Protein AF-A0A520GH26-F1 (afdb_monomer)

Radius of gyration: 12.39 Å; Cα contacts (8 Å, |Δi|>4): 60; chains: 1; bounding box: 27×23×32 Å

Secondary structure (DSSP, 8-state):
-EEE-TTS-EEE--HHHHHHHHHHHHHHHHHTTPPTT--------SSHHHHHHHHHHHHTT-

Nearest PDB structures (foldseek):
  5jjp-assembly5_D  TM=7.609E-01  e=8.273E-01  Streptomyces sp. MJ635-86F5
  6m01-assembly1_A  TM=7.313E-01  e=8.855E-01  Embleya scabrispora
  5jjp-assembly6_C  TM=7.558E-01  e=1.244E+00  Streptomyces sp. MJ635-86F5
  4r0m-assembly1_B  TM=7.372E-01  e=3.689E+00  Microcystis aeruginosa PCC 7806

pLDDT: mean 85.27, std 9.17, range [51.12, 95.06]

Mean predicted aligned error: 5.07 Å

Sequence (62 aa):
MVSRRVEGDIHRYTWRDVASRARQVANALEEEQQFFSDRVATLAWNGYRHLELYYGVKALEK

Structure (mmCIF, N/CA/C/O backbone):
data_AF-A0A520GH26-F1
#
_entry.id   AF-A0A520GH26-F1
#
loop_
_atom_site.group_PDB
_atom_site.id
_atom_site.type_symbol
_atom_site.label_atom_id
_atom_site.label_alt_id
_atom_site.label_comp_id
_atom_site.label_asym_id
_atom_site.label_entity_id
_atom_site.label_seq_id
_atom_site.pdbx_PDB_ins_code
_atom_site.Cartn_x
_atom_site.Cartn_y
_atom_site.Cartn_z
_atom_site.occupancy
_atom_site.B_iso_or_equiv
_atom_site.auth_seq_id
_atom_site.auth_comp_id
_atom_site.auth_asym_id
_atom_site.auth_atom_id
_atom_site.pdbx_PDB_model_num
ATOM 1 N N . MET A 1 1 ? 9.959 2.637 -7.834 1.00 78.69 1 MET A N 1
ATOM 2 C CA . MET A 1 1 ? 9.915 1.186 -7.595 1.00 78.69 1 MET A CA 1
ATOM 3 C C . MET A 1 1 ? 9.954 0.425 -8.913 1.00 78.69 1 MET A C 1
ATOM 5 O O . MET A 1 1 ? 9.351 0.858 -9.890 1.00 78.69 1 MET A O 1
ATOM 9 N N . VAL A 1 2 ? 10.655 -0.709 -8.921 1.00 86.44 2 VAL A N 1
ATOM 10 C CA . VAL A 1 2 ? 10.679 -1.671 -10.029 1.00 86.44 2 VAL A CA 1
ATOM 11 C C . VAL A 1 2 ? 10.277 -3.032 -9.468 1.00 86.44 2 VAL A C 1
ATOM 13 O O . VAL A 1 2 ? 10.816 -3.445 -8.447 1.00 86.44 2 VA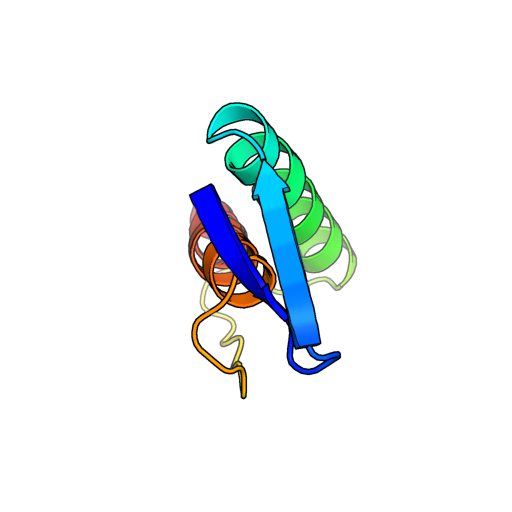L A O 1
ATOM 16 N N . SER A 1 3 ? 9.328 -3.714 -10.100 1.00 87.56 3 SER A N 1
ATOM 17 C CA . SER A 1 3 ? 8.867 -5.045 -9.693 1.00 87.56 3 SER A CA 1
ATOM 18 C C . SER A 1 3 ? 8.532 -5.875 -10.923 1.00 87.56 3 SER A C 1
ATOM 20 O O . SER A 1 3 ? 8.073 -5.341 -11.928 1.00 87.56 3 SER A O 1
ATOM 22 N N . ARG A 1 4 ? 8.779 -7.184 -10.855 1.00 87.00 4 ARG A N 1
ATOM 23 C CA . ARG A 1 4 ? 8.327 -8.128 -11.876 1.00 87.00 4 ARG A CA 1
ATOM 24 C C . ARG A 1 4 ? 6.942 -8.636 -11.493 1.00 87.00 4 ARG A C 1
ATOM 26 O O . ARG A 1 4 ? 6.755 -9.099 -10.368 1.00 87.00 4 ARG A O 1
ATOM 33 N N . ARG A 1 5 ? 5.981 -8.531 -12.408 1.00 82.12 5 ARG A N 1
ATOM 34 C CA . ARG A 1 5 ? 4.652 -9.120 -12.227 1.00 82.12 5 ARG A CA 1
ATOM 35 C C . ARG A 1 5 ? 4.714 -10.630 -12.438 1.00 82.12 5 ARG A C 1
ATOM 37 O O . ARG A 1 5 ? 5.597 -11.131 -13.129 1.00 82.12 5 ARG A O 1
ATOM 44 N N . VAL A 1 6 ? 3.752 -11.348 -11.859 1.00 79.94 6 VAL A N 1
ATOM 45 C CA . VAL A 1 6 ? 3.578 -12.797 -12.090 1.00 79.94 6 VAL A CA 1
ATOM 46 C C . VAL A 1 6 ? 3.339 -13.086 -13.576 1.00 79.94 6 VAL A C 1
ATOM 48 O O . VAL A 1 6 ? 3.777 -14.110 -14.082 1.00 79.94 6 VAL A O 1
ATOM 51 N N . GLU A 1 7 ? 2.734 -12.133 -14.286 1.00 83.25 7 GLU A N 1
ATOM 52 C CA . GLU A 1 7 ? 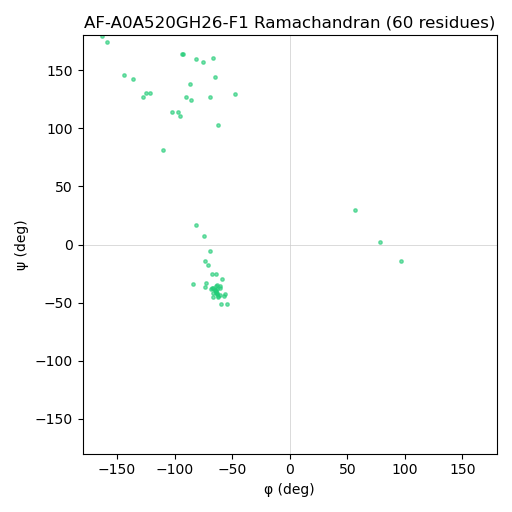2.506 -12.146 -15.736 1.00 83.25 7 GLU A CA 1
ATOM 53 C C . GLU A 1 7 ? 3.807 -12.007 -16.562 1.00 83.25 7 GLU A C 1
ATOM 55 O O . GLU A 1 7 ? 3.787 -12.136 -17.782 1.00 83.25 7 GLU A O 1
ATOM 60 N N . GLY A 1 8 ? 4.955 -11.781 -15.910 1.00 83.12 8 GLY A N 1
ATOM 61 C CA . GLY A 1 8 ? 6.289 -11.790 -16.519 1.00 83.12 8 GLY A CA 1
ATOM 62 C C . GLY A 1 8 ? 6.827 -10.416 -16.921 1.00 83.12 8 GLY A C 1
ATOM 63 O O . GLY A 1 8 ? 8.032 -10.271 -17.133 1.00 83.12 8 GLY A O 1
ATOM 64 N N . ASP A 1 9 ? 5.983 -9.387 -16.969 1.00 88.69 9 ASP A N 1
ATOM 65 C CA . ASP A 1 9 ? 6.403 -8.040 -17.340 1.00 88.69 9 ASP A CA 1
ATOM 66 C C . ASP A 1 9 ? 7.040 -7.263 -16.166 1.00 88.69 9 ASP A C 1
ATOM 68 O O . ASP A 1 9 ? 6.873 -7.587 -14.983 1.00 88.69 9 ASP A O 1
ATOM 72 N N . ILE A 1 10 ? 7.816 -6.226 -16.499 1.00 90.44 10 ILE A N 1
ATOM 73 C CA . ILE A 1 10 ? 8.468 -5.358 -15.513 1.00 90.44 10 ILE A CA 1
ATOM 74 C C . ILE A 1 10 ? 7.619 -4.108 -15.309 1.00 90.44 10 ILE A C 1
ATOM 76 O O . ILE A 1 10 ? 7.544 -3.234 -16.171 1.00 90.44 10 ILE A O 1
ATOM 80 N N . HIS A 1 11 ? 7.072 -3.976 -14.109 1.00 89.56 11 HIS A N 1
ATOM 81 C CA . HIS A 1 11 ? 6.374 -2.786 -13.667 1.00 89.56 11 HIS A CA 1
ATOM 82 C C . HIS A 1 11 ? 7.361 -1.760 -13.095 1.00 89.56 11 HIS A C 1
ATOM 84 O O . HIS A 1 11 ? 8.126 -2.057 -12.171 1.00 89.56 11 HIS A O 1
ATOM 90 N N . ARG A 1 12 ? 7.342 -0.537 -13.635 1.00 93.38 12 ARG A N 1
ATOM 91 C CA . ARG A 1 12 ? 8.157 0.595 -13.171 1.00 93.38 12 ARG A CA 1
ATOM 92 C C . ARG A 1 12 ? 7.258 1.789 -12.914 1.00 93.38 12 ARG A C 1
ATOM 94 O O . ARG A 1 12 ? 6.519 2.196 -13.800 1.00 93.38 12 ARG A O 1
ATOM 101 N N . TYR A 1 13 ? 7.365 2.354 -11.722 1.00 93.50 13 TYR A N 1
ATOM 102 C CA . TYR A 1 13 ? 6.634 3.560 -11.341 1.00 93.50 13 TYR A CA 1
ATOM 103 C C . TYR A 1 13 ? 7.322 4.267 -10.169 1.00 93.50 13 TYR A C 1
ATOM 105 O O . TYR A 1 13 ? 8.328 3.774 -9.643 1.00 93.50 13 TYR A O 1
ATOM 113 N N . THR A 1 14 ? 6.852 5.444 -9.772 1.00 95.06 14 THR A N 1
ATOM 114 C CA . THR A 1 14 ? 7.518 6.274 -8.761 1.00 95.06 14 THR A CA 1
ATOM 115 C C . THR A 1 14 ? 6.975 6.027 -7.356 1.00 95.06 14 THR A C 1
ATOM 117 O O . THR A 1 14 ? 5.894 5.484 -7.165 1.00 95.06 14 THR A O 1
ATOM 120 N N . TRP A 1 15 ? 7.712 6.466 -6.335 1.00 92.50 15 TRP A N 1
ATOM 121 C CA . TRP A 1 15 ? 7.215 6.443 -4.954 1.00 92.50 15 TRP A CA 1
ATOM 122 C C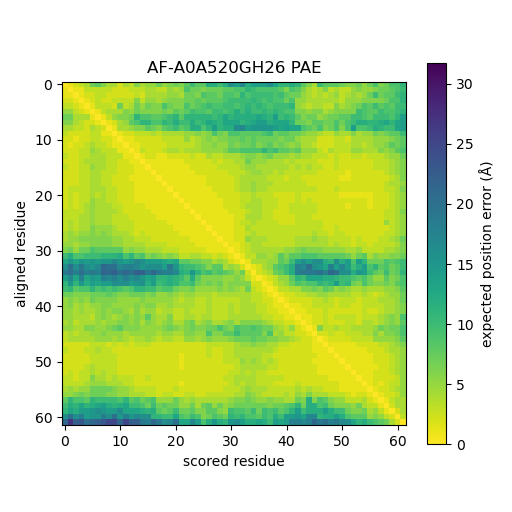 . TRP A 1 15 ? 6.004 7.356 -4.729 1.00 92.50 15 TRP A C 1
ATOM 124 O O . TRP A 1 15 ? 5.187 7.087 -3.853 1.00 92.50 15 TRP A O 1
ATOM 134 N N . ARG A 1 16 ? 5.854 8.407 -5.545 1.00 94.00 16 ARG A N 1
ATOM 135 C CA . ARG A 1 16 ? 4.654 9.250 -5.538 1.00 94.00 16 ARG A CA 1
ATOM 136 C C . ARG A 1 16 ? 3.425 8.442 -5.946 1.00 94.00 16 ARG A C 1
ATOM 138 O O . ARG A 1 16 ? 2.380 8.557 -5.312 1.00 94.00 16 ARG A O 1
ATOM 145 N N . ASP A 1 17 ? 3.578 7.601 -6.960 1.00 9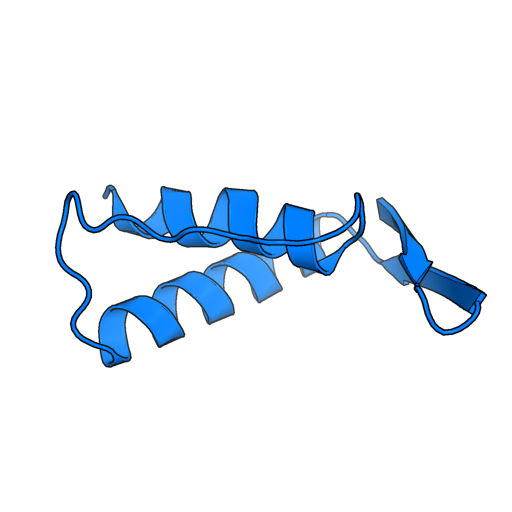3.38 17 ASP A N 1
ATOM 146 C CA . ASP A 1 17 ? 2.507 6.735 -7.435 1.00 93.38 17 ASP A CA 1
ATOM 147 C C . ASP A 1 17 ? 2.172 5.645 -6.400 1.00 93.38 17 ASP A C 1
ATOM 149 O O . ASP A 1 17 ? 0.994 5.384 -6.167 1.00 93.38 17 ASP A O 1
ATOM 153 N N . VAL A 1 18 ? 3.181 5.078 -5.713 1.00 93.75 18 VAL A N 1
ATOM 154 C CA . VAL A 1 18 ? 2.976 4.149 -4.576 1.00 93.75 18 VAL A CA 1
ATOM 155 C C . VAL A 1 18 ? 2.084 4.809 -3.525 1.00 93.75 18 VAL A C 1
ATOM 157 O O . VAL A 1 18 ? 1.080 4.237 -3.117 1.00 93.75 18 VAL A O 1
ATOM 160 N N . ALA A 1 19 ? 2.426 6.032 -3.107 1.00 93.00 19 ALA A N 1
ATOM 161 C CA . ALA A 1 19 ? 1.684 6.749 -2.076 1.00 93.00 19 ALA A CA 1
ATOM 162 C C . ALA A 1 19 ? 0.249 7.080 -2.514 1.00 93.00 19 ALA A C 1
ATOM 164 O O . ALA A 1 19 ? -0.682 6.962 -1.720 1.00 93.00 19 ALA A O 1
ATOM 165 N N . SER A 1 20 ? 0.055 7.476 -3.776 1.00 94.69 20 SER A N 1
ATOM 166 C CA . SER A 1 20 ? -1.279 7.735 -4.326 1.00 94.69 20 SER A CA 1
ATOM 167 C C . SER A 1 20 ? -2.145 6.472 -4.322 1.00 94.69 20 SER A C 1
ATOM 169 O O . SER A 1 20 ? -3.290 6.523 -3.879 1.00 94.69 20 SER A O 1
ATOM 171 N N . ARG A 1 21 ? -1.589 5.332 -4.740 1.00 94.81 21 ARG A N 1
ATOM 172 C CA . ARG A 1 21 ? -2.308 4.052 -4.803 1.00 94.81 21 ARG A CA 1
ATOM 173 C C . ARG A 1 21 ? -2.548 3.438 -3.425 1.00 94.81 21 ARG A C 1
ATOM 175 O O . ARG A 1 21 ? -3.630 2.921 -3.183 1.00 94.81 21 ARG A O 1
ATOM 182 N N . ALA A 1 22 ? -1.609 3.571 -2.490 1.00 93.50 22 ALA A N 1
ATOM 183 C CA . ALA A 1 22 ? -1.800 3.135 -1.106 1.00 93.50 22 ALA A CA 1
ATOM 184 C C . ALA A 1 22 ? -2.971 3.867 -0.422 1.00 93.50 22 ALA A C 1
ATOM 186 O O . ALA A 1 22 ? -3.720 3.251 0.327 1.00 93.50 22 ALA A O 1
ATOM 187 N N . ARG A 1 23 ? -3.191 5.156 -0.729 1.00 92.12 23 ARG A N 1
ATOM 188 C CA . ARG A 1 23 ? -4.381 5.886 -0.250 1.00 92.12 23 ARG A CA 1
ATOM 189 C C . ARG A 1 23 ? -5.680 5.352 -0.844 1.00 92.12 23 ARG A C 1
ATOM 191 O O . ARG A 1 23 ? -6.671 5.295 -0.139 1.00 92.12 23 ARG A O 1
ATOM 198 N N . GLN A 1 24 ? -5.678 4.942 -2.112 1.00 93.19 24 GLN A N 1
ATOM 199 C CA . GLN A 1 24 ? -6.861 4.312 -2.712 1.00 93.19 24 GLN A CA 1
ATOM 200 C C . GLN A 1 24 ? -7.200 2.992 -2.013 1.00 93.19 24 GLN A C 1
ATOM 202 O O . GLN A 1 24 ? -8.370 2.713 -1.790 1.00 93.19 24 GLN A O 1
ATOM 207 N N . VAL A 1 25 ? -6.184 2.210 -1.629 1.00 90.69 25 VAL A N 1
ATOM 208 C CA . VAL A 1 25 ? -6.377 0.994 -0.826 1.00 90.69 25 VAL A CA 1
ATOM 209 C C . VAL A 1 25 ? -6.979 1.326 0.539 1.00 90.69 25 VAL A C 1
ATOM 211 O O . VAL A 1 25 ? -7.922 0.660 0.941 1.00 90.69 25 VAL A O 1
ATOM 214 N N . ALA A 1 26 ? -6.471 2.353 1.227 1.00 89.12 26 ALA A N 1
ATOM 215 C CA . ALA A 1 26 ? -7.027 2.786 2.509 1.00 89.12 26 ALA A CA 1
ATOM 216 C C . ALA A 1 26 ? -8.501 3.195 2.372 1.00 89.12 26 ALA A C 1
ATOM 218 O O . ALA A 1 26 ? -9.343 2.624 3.050 1.00 89.12 26 ALA A O 1
ATOM 219 N N . ASN A 1 27 ? -8.822 4.072 1.416 1.00 90.12 27 ASN A N 1
ATOM 220 C CA . ASN A 1 27 ? -10.197 4.511 1.178 1.00 90.12 27 ASN A CA 1
ATOM 221 C C . ASN A 1 27 ? -11.139 3.328 0.895 1.00 90.12 27 ASN A C 1
ATOM 223 O O . ASN A 1 27 ? -12.221 3.260 1.461 1.00 90.12 27 ASN A O 1
ATOM 227 N N . ALA A 1 28 ? -10.716 2.371 0.061 1.00 89.44 28 ALA A N 1
ATOM 228 C CA . ALA A 1 28 ? -11.528 1.195 -0.247 1.00 89.44 28 ALA A CA 1
ATOM 229 C C . ALA A 1 28 ? -11.765 0.308 0.988 1.00 89.44 28 ALA A C 1
ATOM 231 O O . ALA A 1 28 ? -12.836 -0.268 1.141 1.00 89.44 28 ALA A O 1
ATOM 232 N N . LEU A 1 29 ? -10.778 0.197 1.882 1.00 85.88 29 LEU A N 1
ATOM 233 C CA . LEU A 1 29 ? -10.931 -0.545 3.134 1.00 85.88 29 LEU A CA 1
ATOM 234 C C . LEU A 1 29 ? -11.822 0.195 4.148 1.00 85.88 29 LEU A C 1
ATOM 236 O O . LEU A 1 29 ? -12.552 -0.466 4.884 1.00 85.88 29 LEU A O 1
ATOM 240 N N . GLU A 1 30 ? -11.806 1.533 4.162 1.00 85.25 30 GLU A N 1
ATOM 241 C CA . GLU A 1 30 ? -12.764 2.338 4.940 1.00 85.25 30 GLU A CA 1
ATOM 242 C C . GLU A 1 30 ? -14.203 2.134 4.439 1.00 85.25 30 GLU A C 1
ATOM 244 O O . GLU A 1 30 ? -15.121 1.987 5.245 1.00 85.25 30 GLU A O 1
ATOM 249 N N . GLU A 1 31 ? -14.411 2.078 3.118 1.00 87.00 31 GLU A N 1
ATOM 250 C CA . GLU A 1 31 ? -15.731 1.823 2.515 1.00 87.00 31 GLU A CA 1
ATOM 251 C C . GLU A 1 31 ? -16.284 0.431 2.867 1.00 87.00 31 GLU A C 1
ATOM 253 O O . GLU A 1 31 ? -17.483 0.284 3.104 1.00 87.00 31 GLU A O 1
ATOM 258 N N . GLU A 1 32 ? -15.413 -0.575 2.980 1.00 83.19 32 GLU A N 1
ATOM 259 C CA . GLU A 1 32 ? -15.753 -1.938 3.423 1.00 83.19 32 GLU A CA 1
ATOM 260 C C . GLU A 1 32 ? -16.006 -2.044 4.943 1.00 83.19 32 GLU A C 1
ATOM 262 O O . GLU A 1 32 ? -16.178 -3.143 5.470 1.00 83.19 32 GLU A O 1
ATOM 267 N N . GLN A 1 33 ? -16.051 -0.912 5.660 1.00 73.38 33 GLN A N 1
ATOM 268 C CA . GLN A 1 33 ? -16.291 -0.830 7.106 1.00 73.38 33 GLN A CA 1
ATOM 269 C C . GLN A 1 33 ? -15.290 -1.641 7.936 1.00 73.38 33 GLN A C 1
ATOM 271 O O . GLN A 1 33 ? -15.630 -2.114 9.019 1.00 73.38 33 GLN A O 1
ATOM 276 N N . GLN A 1 34 ? -14.055 -1.811 7.454 1.00 68.12 34 GLN A N 1
ATOM 277 C CA . GLN A 1 34 ? -13.021 -2.391 8.301 1.00 68.12 34 GLN A CA 1
ATOM 278 C C . GLN A 1 34 ? -12.658 -1.406 9.407 1.00 68.12 34 GLN A C 1
ATOM 280 O O . GLN A 1 34 ? -12.363 -0.235 9.158 1.00 68.12 34 GLN A O 1
ATOM 285 N N . PHE A 1 35 ? -12.708 -1.886 10.643 1.00 63.06 35 PHE A N 1
ATOM 286 C CA . PHE A 1 35 ? -12.506 -1.065 11.824 1.00 63.06 35 PHE A CA 1
ATOM 287 C C . PHE A 1 35 ? -11.046 -1.073 12.260 1.00 63.06 35 PHE A C 1
ATOM 289 O O . PHE A 1 35 ? -10.244 -1.937 11.900 1.00 63.06 35 PHE A O 1
ATOM 296 N N . PHE A 1 36 ? -10.701 -0.106 13.105 1.00 68.56 36 PHE A N 1
ATOM 297 C CA . PHE A 1 36 ? -9.431 -0.110 13.813 1.00 68.56 36 PHE A CA 1
ATOM 298 C C . PHE A 1 36 ? -9.172 -1.488 14.446 1.00 68.56 36 PHE A C 1
ATOM 300 O O . PHE A 1 36 ? -10.018 -2.008 15.175 1.00 68.56 36 PHE A O 1
ATOM 307 N N . SER A 1 37 ? -7.981 -2.047 14.198 1.00 76.31 37 SER A N 1
ATOM 308 C CA . SER A 1 37 ? -7.556 -3.388 14.637 1.00 76.31 37 SER A CA 1
ATOM 309 C C . SER A 1 37 ? -8.093 -4.575 13.814 1.00 76.31 37 SER A C 1
ATOM 311 O O . SER A 1 37 ? -7.755 -5.727 14.116 1.00 76.31 37 SER A O 1
ATOM 313 N N . ASP A 1 38 ? -8.859 -4.340 12.741 1.00 81.75 38 ASP A N 1
ATOM 314 C CA . ASP A 1 38 ? -9.177 -5.407 11.791 1.00 81.75 38 ASP A CA 1
ATOM 315 C C . ASP A 1 38 ? -7.926 -5.908 11.066 1.00 81.75 38 ASP A C 1
ATOM 317 O O . ASP A 1 38 ? -6.962 -5.190 10.786 1.00 81.75 38 ASP A O 1
ATOM 321 N N . ARG A 1 39 ? -7.918 -7.217 10.807 1.00 84.88 39 ARG A N 1
ATOM 322 C CA . ARG A 1 39 ? -6.752 -7.924 10.276 1.00 84.88 39 ARG A CA 1
ATOM 323 C C . ARG A 1 39 ? -6.940 -8.188 8.794 1.00 84.88 39 ARG A C 1
ATOM 325 O O . ARG A 1 39 ? -7.740 -9.036 8.407 1.00 84.88 39 ARG A O 1
ATOM 332 N N . VAL A 1 40 ? -6.105 -7.549 7.983 1.00 85.38 40 VAL A N 1
ATOM 333 C CA . VAL A 1 40 ? -5.993 -7.832 6.551 1.00 85.38 40 VAL A CA 1
ATOM 334 C C . VAL A 1 40 ? -4.841 -8.806 6.320 1.00 85.38 40 VAL A C 1
ATOM 336 O O . VAL A 1 40 ? -3.670 -8.461 6.484 1.00 85.38 40 VAL A O 1
ATOM 339 N N . ALA A 1 41 ? -5.164 -10.037 5.929 1.00 88.38 41 ALA A N 1
ATOM 340 C CA . ALA A 1 41 ? -4.169 -11.006 5.483 1.00 88.38 41 ALA A CA 1
ATOM 341 C C . ALA A 1 41 ? -3.906 -10.836 3.981 1.00 88.38 41 ALA A C 1
ATOM 343 O O . ALA A 1 41 ? -4.836 -10.677 3.192 1.00 88.38 41 ALA A O 1
ATOM 344 N N . THR A 1 42 ? -2.641 -10.913 3.570 1.00 87.75 42 THR A N 1
ATOM 345 C CA . THR A 1 42 ? -2.266 -10.909 2.153 1.00 87.75 42 THR A CA 1
ATOM 346 C C . THR A 1 42 ? -1.489 -12.176 1.818 1.00 87.7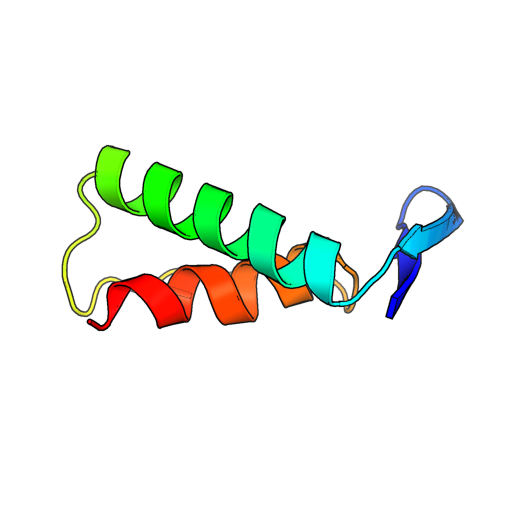5 42 THR A C 1
ATOM 348 O O . THR A 1 42 ? -0.545 -12.553 2.506 1.00 87.75 42 THR A O 1
ATOM 351 N N . LE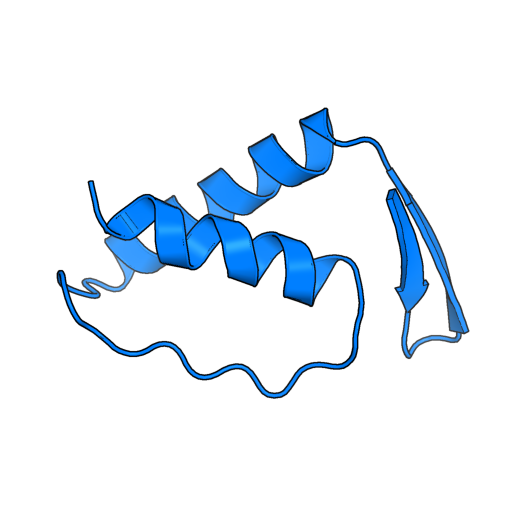U A 1 43 ? -1.900 -12.851 0.745 1.00 89.12 43 LEU A N 1
ATOM 352 C CA . LEU A 1 43 ? -1.148 -13.942 0.130 1.00 89.12 43 LEU A CA 1
ATOM 353 C C . LEU A 1 43 ? -0.635 -13.438 -1.213 1.00 89.12 43 LEU A C 1
ATOM 355 O O . LEU A 1 43 ? -1.258 -13.626 -2.256 1.00 89.12 43 LEU A O 1
ATOM 359 N N . ALA A 1 44 ? 0.475 -12.709 -1.160 1.00 86.75 44 ALA A N 1
ATOM 360 C CA . ALA A 1 44 ? 1.036 -12.033 -2.315 1.00 86.75 44 ALA A CA 1
ATOM 361 C C . ALA A 1 44 ? 2.552 -12.209 -2.383 1.00 86.75 44 ALA A C 1
ATOM 363 O O . ALA A 1 44 ? 3.263 -12.157 -1.380 1.00 86.75 44 ALA A O 1
ATOM 364 N N . TRP A 1 45 ? 3.057 -12.358 -3.605 1.00 86.06 45 TRP A N 1
ATOM 365 C CA . TRP A 1 45 ? 4.488 -12.301 -3.875 1.00 86.06 45 TRP A CA 1
ATOM 366 C C . TRP A 1 45 ? 5.040 -10.894 -3.632 1.00 86.06 45 TRP A C 1
ATOM 368 O O . TRP A 1 45 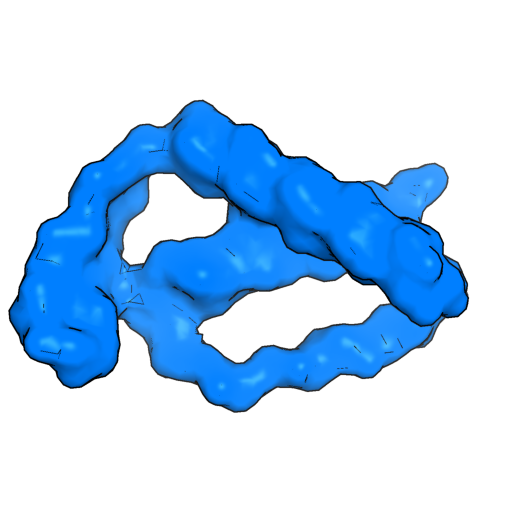? 4.307 -9.902 -3.660 1.00 86.06 45 TRP A O 1
ATOM 378 N N . ASN A 1 46 ? 6.356 -10.794 -3.445 1.00 82.69 46 ASN A N 1
ATOM 379 C CA . ASN A 1 46 ? 7.040 -9.507 -3.353 1.00 82.69 46 ASN A CA 1
ATOM 380 C C . ASN A 1 46 ? 6.887 -8.733 -4.672 1.00 82.69 46 ASN A C 1
ATOM 382 O O . ASN A 1 46 ? 7.554 -9.020 -5.667 1.00 82.69 46 ASN A O 1
ATOM 386 N N . GLY A 1 47 ? 5.999 -7.740 -4.676 1.00 88.06 47 GLY A N 1
ATOM 387 C CA . GLY A 1 47 ? 5.725 -6.909 -5.839 1.00 88.06 47 GLY A CA 1
ATOM 388 C C . GLY A 1 47 ? 5.003 -5.612 -5.496 1.00 88.06 47 GLY A C 1
ATOM 389 O O . GLY A 1 47 ? 4.712 -5.334 -4.335 1.00 88.06 47 GLY A O 1
ATOM 390 N N . TYR A 1 48 ? 4.726 -4.797 -6.515 1.00 90.00 48 TYR A N 1
ATOM 391 C CA . TYR A 1 48 ? 4.200 -3.438 -6.315 1.00 90.00 48 TYR A CA 1
ATOM 392 C C . TYR A 1 48 ? 2.849 -3.398 -5.595 1.00 90.00 48 TYR A C 1
ATOM 394 O O . TYR A 1 48 ? 2.664 -2.575 -4.706 1.00 90.00 48 TYR A O 1
ATOM 402 N N . ARG A 1 49 ? 1.954 -4.352 -5.880 1.00 90.81 49 ARG A N 1
ATOM 403 C CA . ARG A 1 49 ? 0.666 -4.469 -5.177 1.00 90.81 49 ARG A CA 1
ATOM 404 C C . ARG A 1 49 ? 0.839 -4.812 -3.697 1.00 90.81 49 ARG A C 1
ATOM 406 O O . ARG A 1 49 ? 0.126 -4.272 -2.864 1.00 90.81 49 ARG A O 1
ATOM 413 N N . HIS A 1 50 ? 1.799 -5.678 -3.366 1.00 92.06 50 HIS A N 1
ATOM 414 C CA . HIS A 1 50 ? 2.066 -6.044 -1.974 1.00 92.06 50 HIS A CA 1
ATOM 415 C C . HIS A 1 50 ? 2.631 -4.846 -1.193 1.00 92.06 50 HIS A C 1
ATOM 417 O O . HIS A 1 50 ? 2.234 -4.609 -0.058 1.00 92.06 50 HIS A O 1
ATOM 423 N N . LEU A 1 51 ? 3.474 -4.026 -1.830 1.00 91.12 51 LEU A N 1
ATOM 424 C CA . LEU A 1 51 ? 3.966 -2.785 -1.229 1.00 91.12 51 LEU A CA 1
ATOM 425 C C . LEU A 1 51 ? 2.855 -1.742 -1.024 1.00 91.12 51 LEU A C 1
ATOM 427 O O . LEU A 1 51 ? 2.806 -1.090 0.014 1.00 91.12 51 LEU A O 1
ATOM 431 N N . GLU A 1 52 ? 1.959 -1.584 -2.000 1.00 92.69 52 GLU A N 1
ATOM 432 C CA . GLU A 1 52 ? 0.797 -0.691 -1.889 1.00 92.69 52 GLU A CA 1
ATOM 433 C C . GLU A 1 52 ? -0.123 -1.102 -0.736 1.00 92.69 52 GLU A C 1
ATOM 435 O O . GLU A 1 52 ? -0.528 -0.245 0.045 1.00 92.69 52 GLU A O 1
ATOM 440 N N . LEU A 1 53 ? -0.387 -2.405 -0.583 1.00 90.00 53 LEU A N 1
ATOM 441 C CA . LEU A 1 53 ? -1.145 -2.966 0.540 1.00 90.00 53 LEU A CA 1
ATOM 442 C C . LEU A 1 53 ? -0.440 -2.736 1.881 1.00 90.00 53 LEU A C 1
ATOM 444 O O . LEU A 1 53 ? -1.092 -2.335 2.842 1.00 90.00 53 LEU A O 1
ATOM 448 N N . TYR A 1 54 ? 0.882 -2.924 1.940 1.00 89.19 54 TYR A N 1
ATOM 449 C CA . TYR A 1 54 ? 1.665 -2.719 3.162 1.00 89.19 54 TYR A CA 1
ATOM 450 C C . TYR A 1 54 ? 1.484 -1.307 3.738 1.00 89.19 54 TYR A C 1
ATOM 452 O O . TYR A 1 54 ? 1.304 -1.149 4.943 1.00 89.19 54 TYR A O 1
ATOM 460 N N . TYR A 1 55 ? 1.486 -0.278 2.884 1.00 88.94 55 TYR A N 1
ATOM 461 C CA . TYR A 1 55 ? 1.250 1.101 3.321 1.00 88.94 55 TYR A CA 1
ATOM 462 C C . TYR A 1 55 ? -0.233 1.465 3.433 1.00 88.94 55 TYR A C 1
ATOM 464 O O . TYR A 1 55 ? -0.589 2.252 4.306 1.00 88.94 55 TYR A O 1
ATOM 472 N N . GLY A 1 56 ? -1.090 0.917 2.569 1.00 86.06 56 GLY A N 1
ATOM 473 C CA . GLY A 1 56 ? -2.522 1.214 2.555 1.00 86.06 56 GLY A CA 1
ATOM 474 C C . GLY A 1 56 ? -3.243 0.711 3.803 1.00 86.06 56 GLY A C 1
ATOM 475 O O . GLY A 1 56 ? -3.969 1.475 4.425 1.00 86.06 56 GLY A O 1
ATOM 476 N N . VAL A 1 57 ? -2.966 -0.526 4.233 1.00 85.06 57 VAL A N 1
ATOM 477 C CA . VAL A 1 57 ? -3.552 -1.103 5.460 1.00 85.06 57 VAL A CA 1
ATOM 478 C C . VAL A 1 57 ? -3.088 -0.336 6.701 1.00 85.06 57 VAL A C 1
ATOM 480 O O . VAL A 1 57 ? -3.877 -0.062 7.596 1.00 85.06 57 VAL A O 1
ATOM 483 N N . LYS A 1 58 ? -1.816 0.077 6.738 1.00 76.94 58 LYS A N 1
ATOM 484 C CA . LYS A 1 58 ? -1.260 0.882 7.836 1.00 76.94 58 LYS A CA 1
ATOM 485 C C . LYS A 1 58 ? -1.828 2.298 7.915 1.00 76.94 58 LYS A C 1
ATOM 487 O O . LYS A 1 58 ? -1.829 2.894 8.986 1.00 76.94 58 LYS A O 1
ATOM 492 N N . ALA A 1 59 ? -2.312 2.848 6.806 1.00 73.81 59 ALA A N 1
ATOM 493 C CA . ALA A 1 59 ? -2.891 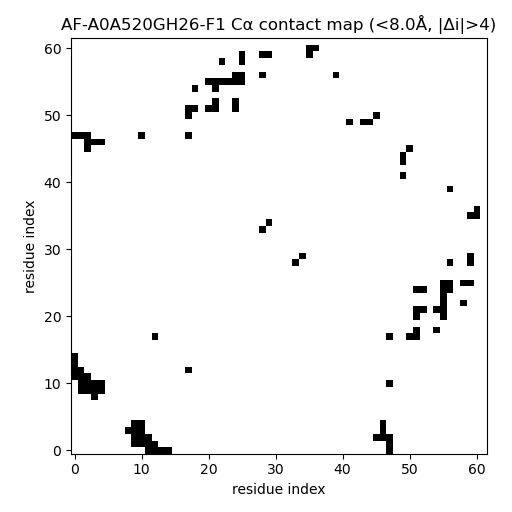4.187 6.792 1.00 73.81 59 ALA A CA 1
ATOM 494 C C . ALA A 1 59 ? -4.259 4.273 7.499 1.00 73.81 59 ALA A C 1
ATOM 496 O O . ALA A 1 59 ? -4.638 5.379 7.876 1.00 73.81 59 ALA A O 1
ATOM 497 N N . LEU A 1 60 ? -4.940 3.139 7.7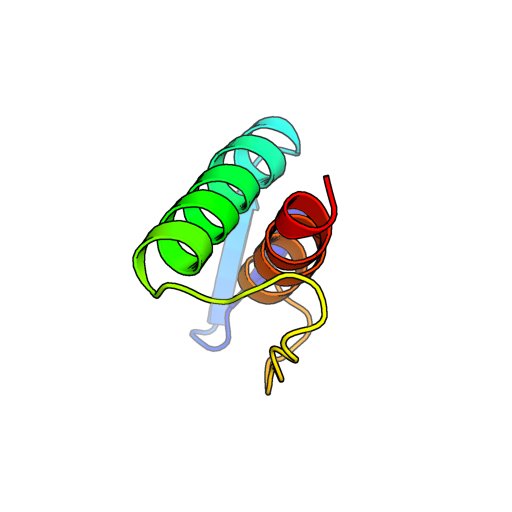17 1.00 64.50 60 LEU A N 1
ATOM 498 C CA . LEU A 1 60 ? -6.195 3.037 8.480 1.00 64.50 60 LEU A CA 1
ATOM 499 C C . LEU A 1 60 ? -6.009 3.171 9.998 1.00 64.50 60 LEU A C 1
ATOM 501 O O . LEU A 1 60 ? -6.981 3.345 10.721 1.00 64.50 60 LEU A O 1
ATOM 505 N N . GLU A 1 61 ? -4.778 3.072 10.509 1.00 59.50 61 GLU A N 1
ATOM 506 C CA . GLU A 1 61 ? -4.485 3.157 11.950 1.00 59.50 61 GLU A CA 1
ATOM 507 C C . GLU A 1 61 ? -4.413 4.613 12.474 1.00 59.50 61 GLU A C 1
ATOM 509 O O . GLU A 1 61 ? -3.840 4.848 13.539 1.00 59.50 61 GLU A O 1
ATOM 514 N N . LYS A 1 62 ? -4.930 5.599 11.726 1.00 51.12 62 LYS A N 1
ATOM 515 C CA . LYS A 1 62 ? -4.974 7.017 12.127 1.00 51.12 62 LYS A CA 1
ATOM 516 C C . LYS A 1 62 ? -6.242 7.364 12.890 1.00 51.12 62 LYS A C 1
ATOM 518 O O . LYS A 1 62 ? -6.113 8.178 13.830 1.00 51.12 62 LYS A O 1
#

Solvent-accessible surface area (backbone atoms only — not comparable to full-atom values): 3789 Å² total; per-residue (Å²): 84,77,30,61,46,95,90,69,51,78,48,74,54,52,68,68,55,43,56,55,50,11,48,52,49,27,53,54,41,53,73,69,64,60,52,84,88,62,84,85,84,81,95,68,67,91,30,64,68,48,54,24,47,61,53,5,64,58,61,61,77,115

Foldseek 3Di:
DWFADPVGDIDDDDVVVLVVLLCVLLVVCVVVVQAQPRDDDDPDDPGSVVSSPVSNVVVRND